Protein AF-A0AAU2E2E6-F1 (afdb_monomer)

Sequence (86 aa):
MPLADRPSATRFSRWPGSGWTNLILGPGHRFKVCDSFLTNFHMPQSSELRLTSAFTGAPELLRVYREEVLPNGYLFNEFGDSMLIV

Solvent-accessible surface area (backbone atoms only — not comparable to full-atom values): 5771 Å² total; per-residue (Å²): 133,85,88,74,89,77,82,95,63,94,73,82,82,84,73,95,81,86,81,87,80,89,83,81,63,39,77,86,54,80,75,88,81,64,82,56,50,79,44,57,40,61,59,90,94,39,71,64,38,40,38,48,24,22,76,66,37,55,71,59,50,53,46,47,42,64,72,48,40,61,76,71,65,62,44,59,41,98,85,34,42,74,46,79,48,118

Nearest PDB structures (foldseek):
  1vky-assembly1_B  TM=9.794E-01  e=4.708E-05  Thermotoga maritima
  1vky-assembly1_A  TM=9.769E-01  e=7.668E-05  Thermotoga maritima
  1wdi-assembly1_A  TM=9.751E-01  e=1.650E-04  Thermus thermophilus
  1yy3-assembly2_B  TM=9.662E-01  e=1.249E-04  Bacillus subtilis

Radius of gyration: 17.69 Å; Cα contacts (8 Å, |Δi|>4): 73; chains: 1; bounding box: 48×34×42 Å

pLDDT: mean 88.65, std 15.92, range [42.75, 98.56]

Structure (mmCIF, N/CA/C/O backbone):
data_AF-A0AAU2E2E6-F1
#
_entry.id   AF-A0AAU2E2E6-F1
#
loop_
_atom_site.group_PDB
_atom_site.id
_atom_site.type_symbol
_atom_site.label_atom_id
_atom_site.label_alt_id
_atom_site.label_comp_id
_atom_site.label_asym_id
_atom_site.label_entity_id
_atom_site.label_seq_id
_atom_site.pdbx_PDB_ins_code
_atom_site.Cartn_x
_atom_site.Cartn_y
_atom_site.Cartn_z
_atom_site.occupancy
_atom_site.B_iso_or_equiv
_atom_site.auth_seq_id
_atom_site.auth_comp_id
_atom_site.auth_asym_id
_atom_site.auth_atom_id
_atom_site.pdbx_PDB_model_num
ATOM 1 N N . MET A 1 1 ? 33.420 -19.445 -26.083 1.00 43.00 1 MET A N 1
ATOM 2 C CA . MET A 1 1 ? 32.692 -20.419 -25.241 1.00 43.00 1 MET A CA 1
ATOM 3 C C . MET A 1 1 ? 31.222 -20.329 -25.630 1.00 43.00 1 MET A C 1
ATOM 5 O O . MET A 1 1 ? 30.685 -19.232 -25.520 1.00 43.00 1 MET A O 1
ATOM 9 N N . PRO A 1 2 ? 30.615 -21.370 -26.222 1.00 42.75 2 PRO A N 1
ATOM 10 C CA . PRO A 1 2 ? 29.314 -21.229 -26.865 1.00 42.75 2 PRO A CA 1
ATOM 11 C C . PRO A 1 2 ? 28.193 -21.191 -25.820 1.00 42.75 2 PRO A C 1
ATOM 13 O O . PRO A 1 2 ? 28.176 -21.996 -24.889 1.00 42.75 2 PRO A O 1
ATOM 16 N N . LEU A 1 3 ? 27.275 -20.232 -25.976 1.00 50.28 3 LEU A N 1
ATOM 17 C CA . LEU A 1 3 ? 25.994 -20.211 -25.276 1.00 50.28 3 LEU A CA 1
ATOM 18 C C . LEU A 1 3 ? 25.146 -21.370 -25.809 1.00 50.28 3 LEU A C 1
ATOM 20 O O . LEU A 1 3 ? 24.728 -21.335 -26.963 1.00 50.28 3 LEU A O 1
ATOM 24 N N . ALA A 1 4 ? 24.896 -22.370 -24.968 1.00 51.69 4 ALA A N 1
ATOM 25 C CA . ALA A 1 4 ? 23.846 -23.349 -25.198 1.00 51.69 4 ALA A CA 1
ATOM 26 C C . ALA A 1 4 ? 22.512 -22.831 -24.633 1.00 51.69 4 ALA A C 1
ATOM 28 O O . ALA A 1 4 ? 22.464 -22.213 -23.564 1.00 51.69 4 ALA A O 1
ATOM 29 N N . ASP A 1 5 ? 21.475 -23.083 -25.423 1.00 56.28 5 ASP A N 1
ATOM 30 C CA . ASP A 1 5 ? 20.043 -22.840 -25.267 1.00 56.28 5 ASP A CA 1
ATOM 31 C C . ASP A 1 5 ? 19.507 -22.642 -23.842 1.00 56.28 5 ASP A C 1
ATOM 33 O O . ASP A 1 5 ? 19.695 -23.462 -22.942 1.00 56.28 5 ASP A O 1
ATOM 37 N N . ARG A 1 6 ? 18.725 -21.567 -23.663 1.00 52.16 6 ARG A N 1
ATOM 38 C CA . ARG A 1 6 ? 17.831 -21.396 -22.509 1.00 52.16 6 ARG A CA 1
ATOM 39 C C . ARG A 1 6 ? 16.377 -21.337 -22.987 1.00 52.16 6 ARG A C 1
ATOM 41 O O . ARG A 1 6 ? 16.098 -20.607 -23.937 1.00 52.16 6 ARG A O 1
ATOM 48 N N . PRO A 1 7 ? 15.452 -22.053 -22.324 1.00 43.03 7 PRO A N 1
ATOM 49 C CA . PRO A 1 7 ? 14.050 -22.098 -22.722 1.00 43.03 7 PRO A CA 1
ATOM 50 C C . PRO A 1 7 ? 13.347 -20.748 -22.525 1.00 43.03 7 PRO A C 1
ATOM 52 O O . PRO A 1 7 ? 13.686 -19.962 -21.635 1.00 43.03 7 PRO A O 1
ATOM 55 N N . SER A 1 8 ? 12.345 -20.498 -23.372 1.00 49.09 8 SER A N 1
ATOM 56 C CA . SER A 1 8 ? 11.530 -19.287 -23.400 1.00 49.09 8 SER A CA 1
ATOM 57 C C . SER A 1 8 ? 10.575 -19.203 -22.204 1.00 49.09 8 SER A C 1
ATOM 59 O O . SER A 1 8 ? 9.506 -19.808 -22.189 1.00 49.09 8 SER A O 1
ATOM 61 N N . ALA A 1 9 ? 10.936 -18.382 -21.230 1.00 48.62 9 ALA A N 1
ATOM 62 C CA . ALA A 1 9 ? 10.011 -17.663 -20.364 1.00 48.62 9 ALA A CA 1
ATOM 63 C C . ALA A 1 9 ? 10.683 -16.321 -20.070 1.00 48.62 9 ALA A C 1
ATOM 65 O O . ALA A 1 9 ? 11.869 -16.298 -19.745 1.00 48.62 9 ALA A O 1
ATOM 66 N N . THR A 1 10 ? 9.978 -15.210 -20.275 1.00 50.31 10 THR A N 1
ATOM 67 C CA . THR A 1 10 ? 10.489 -13.831 -20.227 1.00 50.31 10 THR A CA 1
ATOM 68 C C . THR A 1 10 ? 11.231 -13.548 -18.918 1.00 50.31 10 THR A C 1
ATOM 70 O O . THR A 1 10 ? 10.647 -13.142 -17.916 1.00 50.31 10 THR A O 1
ATOM 73 N N . ARG A 1 11 ? 12.539 -13.813 -18.896 1.00 54.12 11 ARG A N 1
ATOM 74 C CA . ARG A 1 11 ? 13.345 -13.777 -17.678 1.00 54.12 11 ARG A CA 1
ATOM 75 C C . ARG A 1 11 ? 13.764 -12.335 -17.437 1.00 54.12 11 ARG A C 1
ATOM 77 O O . ARG A 1 11 ? 14.700 -11.850 -18.066 1.00 54.12 11 ARG A O 1
ATOM 84 N N . PHE A 1 12 ? 13.071 -11.643 -16.536 1.00 64.75 12 PHE A N 1
ATOM 85 C CA . PHE A 1 12 ? 13.561 -10.376 -15.996 1.00 64.75 12 PHE A CA 1
ATOM 86 C C . PHE A 1 12 ? 14.965 -10.599 -15.416 1.00 64.75 12 PHE A C 1
ATOM 88 O O . PHE A 1 12 ? 15.127 -11.293 -14.412 1.00 64.75 12 PHE A O 1
ATOM 95 N N . SER A 1 13 ? 15.997 -10.048 -16.060 1.00 77.38 13 SER A N 1
ATOM 96 C CA . SER A 1 13 ? 17.362 -10.076 -15.533 1.00 77.38 13 SER A CA 1
ATOM 97 C C . SER A 1 13 ? 17.509 -8.981 -14.478 1.00 77.38 13 SER A C 1
ATOM 99 O O . SER A 1 13 ? 17.398 -7.799 -14.807 1.00 77.38 13 SER A O 1
ATOM 101 N N . ARG A 1 14 ? 17.749 -9.359 -13.220 1.00 79.19 14 ARG A N 1
ATOM 102 C CA . ARG A 1 14 ? 18.117 -8.426 -12.147 1.00 79.19 14 ARG A CA 1
ATOM 103 C C . ARG A 1 14 ? 19.635 -8.428 -12.013 1.00 79.19 14 ARG A C 1
ATOM 105 O O . ARG A 1 14 ? 20.235 -9.497 -11.935 1.00 79.19 14 ARG A O 1
ATOM 112 N N . TRP A 1 15 ? 20.229 -7.244 -11.983 1.00 90.25 15 TRP A N 1
ATOM 113 C CA . TRP A 1 15 ? 21.666 -7.052 -11.819 1.00 90.25 15 TRP A CA 1
ATOM 114 C C . TRP A 1 15 ? 21.908 -6.197 -10.575 1.00 90.25 15 TRP A C 1
ATOM 116 O O . TRP A 1 15 ? 21.110 -5.291 -10.319 1.00 90.25 15 TRP A O 1
ATOM 126 N N . PRO A 1 16 ? 22.965 -6.467 -9.791 1.00 93.88 16 PRO A N 1
ATOM 127 C CA . PRO A 1 16 ? 23.342 -5.582 -8.699 1.00 93.88 16 PRO A CA 1
ATOM 128 C C . PRO A 1 16 ? 23.727 -4.205 -9.257 1.00 93.88 16 PRO A C 1
ATOM 130 O O . PRO A 1 16 ? 24.398 -4.106 -10.283 1.00 93.88 16 PRO A O 1
ATOM 133 N N . GLY A 1 17 ? 23.300 -3.143 -8.580 1.00 93.19 17 GLY A N 1
ATOM 134 C CA . GLY A 1 17 ? 23.566 -1.763 -8.972 1.00 93.19 17 GLY A CA 1
ATOM 135 C C . GLY A 1 17 ? 22.951 -0.775 -7.985 1.00 93.19 17 GLY A C 1
ATOM 136 O O . GLY A 1 17 ? 22.209 -1.168 -7.085 1.00 93.19 17 GLY A O 1
ATOM 137 N N . SER A 1 18 ? 23.262 0.506 -8.154 1.00 95.56 18 SER A N 1
ATOM 138 C CA . SER A 1 18 ? 22.707 1.607 -7.365 1.00 95.56 18 SER A CA 1
ATOM 139 C C . SER A 1 18 ? 22.189 2.716 -8.282 1.00 95.56 18 SER A C 1
ATOM 141 O O . SER A 1 18 ? 22.621 2.853 -9.426 1.00 95.56 18 SER A O 1
ATOM 143 N N . GLY A 1 19 ? 21.228 3.494 -7.789 1.00 95.12 19 GLY A N 1
ATOM 144 C CA . GLY A 1 19 ? 20.612 4.590 -8.528 1.00 95.12 19 GLY A CA 1
ATOM 145 C C . GLY A 1 19 ? 19.455 5.209 -7.752 1.00 95.12 19 GLY A C 1
ATOM 146 O O . GLY A 1 19 ? 19.045 4.695 -6.712 1.00 95.12 19 GLY A O 1
ATOM 147 N N . TRP A 1 20 ? 18.929 6.312 -8.272 1.00 97.50 20 TRP A N 1
ATOM 148 C CA . TRP A 1 20 ? 17.748 6.978 -7.729 1.00 97.50 20 TRP A CA 1
ATOM 149 C C . TRP A 1 20 ? 16.488 6.495 -8.439 1.00 97.50 20 TRP A C 1
ATOM 151 O O . TRP A 1 20 ? 16.522 6.158 -9.624 1.00 97.50 20 TRP A O 1
ATOM 161 N N . THR A 1 21 ? 15.361 6.507 -7.733 1.00 94.94 21 THR A N 1
ATOM 162 C CA . THR A 1 21 ? 14.048 6.270 -8.330 1.00 94.94 21 THR A CA 1
ATOM 163 C C . THR A 1 21 ? 13.141 7.463 -8.080 1.00 94.94 21 THR A C 1
ATOM 165 O O . THR A 1 21 ? 13.008 7.922 -6.953 1.00 94.94 21 THR A O 1
ATOM 168 N N . ASN A 1 22 ? 12.498 7.931 -9.146 1.00 95.69 22 ASN A N 1
ATOM 169 C CA . ASN A 1 22 ? 11.362 8.854 -9.095 1.00 95.69 22 ASN A CA 1
ATOM 170 C C . ASN A 1 22 ? 10.091 8.143 -9.599 1.00 95.69 22 ASN A C 1
ATOM 172 O O . ASN A 1 22 ? 9.182 8.770 -10.139 1.00 95.69 22 ASN A O 1
ATOM 176 N N . LEU A 1 23 ? 10.073 6.806 -9.525 1.00 94.69 23 LEU A N 1
ATOM 177 C CA . LEU A 1 23 ? 8.988 5.981 -10.039 1.00 94.69 23 LEU A CA 1
ATOM 178 C C . LEU A 1 23 ? 7.730 6.179 -9.196 1.00 94.69 23 LEU A C 1
ATOM 180 O O . LEU A 1 23 ? 7.718 5.878 -8.006 1.00 94.69 23 LEU A O 1
ATOM 184 N N . ILE A 1 24 ? 6.655 6.608 -9.848 1.00 94.50 24 ILE A N 1
ATOM 185 C CA . ILE A 1 24 ? 5.322 6.672 -9.258 1.00 94.50 24 ILE A CA 1
ATOM 186 C C . ILE A 1 24 ? 4.492 5.548 -9.866 1.00 94.50 24 ILE A C 1
ATOM 188 O O . ILE A 1 24 ? 4.326 5.473 -11.085 1.00 94.50 24 ILE A O 1
ATOM 192 N N . LEU A 1 25 ? 3.976 4.669 -9.012 1.00 93.75 25 LEU A N 1
ATOM 193 C CA . LEU A 1 25 ? 3.094 3.581 -9.413 1.00 93.75 25 LEU A CA 1
ATOM 194 C C . LEU A 1 25 ? 1.635 3.999 -9.228 1.00 93.75 25 LEU A C 1
ATOM 196 O O . LEU A 1 25 ? 1.279 4.676 -8.264 1.00 93.75 25 LEU A O 1
ATOM 200 N N . GLY A 1 26 ? 0.792 3.618 -10.182 1.00 89.75 26 GLY A N 1
ATOM 201 C CA . GLY A 1 26 ? -0.622 3.972 -10.204 1.00 89.75 26 GLY A CA 1
ATOM 202 C C . GLY A 1 26 ? -1.484 2.858 -10.796 1.00 89.75 26 GLY A C 1
ATOM 203 O O . GLY A 1 26 ? -0.948 1.842 -11.251 1.00 89.75 26 GLY A O 1
ATOM 204 N N . PRO A 1 27 ? -2.816 3.035 -10.788 1.00 86.50 27 PRO A N 1
ATOM 205 C CA . PRO A 1 27 ? -3.756 2.034 -11.281 1.00 86.50 27 PRO A CA 1
ATOM 206 C C . PRO A 1 27 ? -3.406 1.540 -12.691 1.00 86.50 27 PRO A C 1
ATOM 208 O O . PRO A 1 27 ? -3.059 2.331 -13.566 1.00 86.50 27 PRO A O 1
ATOM 211 N N . GLY A 1 28 ? -3.491 0.225 -12.905 1.00 85.81 28 GLY A N 1
ATOM 212 C CA . GLY A 1 28 ? -3.153 -0.413 -14.183 1.00 85.81 28 GLY A CA 1
ATOM 213 C C . GLY A 1 28 ? -1.662 -0.707 -14.386 1.00 85.81 28 GLY A C 1
ATOM 214 O O . GLY A 1 28 ? -1.289 -1.262 -15.421 1.00 85.81 28 GLY A O 1
ATOM 215 N N . HIS A 1 29 ? -0.796 -0.381 -13.419 1.00 92.94 29 HIS A N 1
ATOM 216 C CA . HIS A 1 29 ? 0.604 -0.790 -13.474 1.00 92.94 29 HIS A CA 1
ATOM 217 C C . HIS A 1 29 ? 0.743 -2.317 -13.409 1.00 92.94 29 HIS A C 1
ATOM 219 O O . HIS A 1 29 ? 0.197 -2.973 -12.526 1.00 92.94 29 HIS A O 1
ATOM 225 N N . ARG A 1 30 ? 1.536 -2.888 -14.321 1.00 91.88 30 ARG A N 1
ATOM 226 C CA . ARG A 1 30 ? 1.890 -4.310 -14.297 1.00 91.88 30 ARG A CA 1
ATOM 227 C C . ARG A 1 30 ? 3.181 -4.506 -13.511 1.00 91.88 30 ARG A C 1
ATOM 229 O O . ARG A 1 30 ? 4.258 -4.174 -14.011 1.00 91.88 30 ARG A O 1
ATOM 236 N N . PHE A 1 31 ? 3.070 -5.082 -12.318 1.00 92.62 31 PHE A N 1
ATOM 237 C CA . PHE A 1 31 ? 4.223 -5.433 -11.495 1.00 92.62 31 PHE A CA 1
ATOM 238 C C . PHE A 1 31 ? 5.070 -6.505 -12.187 1.00 92.62 31 PHE A C 1
ATOM 240 O O . PHE A 1 31 ? 4.561 -7.445 -12.792 1.00 92.62 31 PHE A O 1
ATOM 247 N N . LYS A 1 32 ? 6.390 -6.305 -12.154 1.00 91.06 32 LYS A N 1
ATOM 248 C CA . LYS A 1 32 ? 7.378 -7.128 -12.878 1.00 91.06 32 LYS A CA 1
ATOM 249 C C . LYS A 1 32 ? 8.169 -8.067 -11.965 1.00 91.06 32 LYS A C 1
ATOM 251 O O . LYS A 1 32 ? 8.907 -8.918 -12.451 1.00 91.06 32 LYS A O 1
ATOM 256 N N . VAL A 1 33 ? 8.125 -7.808 -10.660 1.00 91.25 33 VAL A N 1
ATOM 257 C CA . VAL A 1 33 ? 9.093 -8.318 -9.678 1.00 91.25 33 VAL A CA 1
ATOM 258 C C . VAL A 1 33 ? 8.426 -8.800 -8.400 1.00 91.25 33 VAL A C 1
ATOM 260 O O . VAL A 1 33 ? 8.865 -9.818 -7.873 1.00 91.25 33 VAL A O 1
ATOM 263 N N . CYS A 1 34 ? 7.442 -8.055 -7.898 1.00 91.88 34 CYS A N 1
ATOM 264 C CA . CYS A 1 34 ? 6.734 -8.376 -6.668 1.00 91.88 34 CYS A CA 1
ATOM 265 C C . CYS A 1 34 ? 5.448 -9.130 -7.004 1.00 91.88 34 CYS A C 1
ATOM 267 O O . CYS A 1 34 ? 4.610 -8.582 -7.718 1.00 91.88 34 CYS A O 1
ATOM 269 N N . ASP A 1 35 ? 5.309 -10.335 -6.458 1.00 94.62 35 ASP A N 1
ATOM 270 C CA . ASP A 1 35 ? 4.084 -11.141 -6.522 1.00 94.62 35 ASP A CA 1
ATOM 271 C C . ASP A 1 35 ? 3.205 -10.946 -5.273 1.00 94.62 35 ASP A C 1
ATOM 273 O O . ASP A 1 35 ? 2.008 -11.189 -5.308 1.00 94.62 35 ASP A O 1
ATOM 277 N N . SER A 1 36 ? 3.786 -10.444 -4.178 1.00 96.94 36 SER A N 1
ATOM 278 C CA . SER A 1 36 ? 3.098 -10.145 -2.916 1.00 96.94 36 SER A CA 1
ATOM 279 C C . SER A 1 36 ? 3.616 -8.832 -2.324 1.00 96.94 36 SER A C 1
ATOM 281 O O . SER A 1 36 ? 4.729 -8.397 -2.649 1.00 96.94 36 SER A O 1
ATOM 283 N N . PHE A 1 37 ? 2.831 -8.198 -1.450 1.00 96.19 37 PHE A N 1
ATOM 284 C CA . PHE A 1 37 ? 3.171 -6.902 -0.860 1.00 96.19 37 PHE A CA 1
ATOM 285 C C . PHE A 1 37 ? 2.776 -6.832 0.621 1.00 96.19 37 PHE A C 1
ATOM 287 O O . PHE A 1 37 ? 1.601 -6.930 0.963 1.00 96.19 37 PHE A O 1
ATOM 294 N N . LEU A 1 38 ? 3.773 -6.665 1.495 1.00 97.56 38 LEU A N 1
ATOM 295 C CA . LEU A 1 38 ? 3.593 -6.398 2.924 1.00 97.56 38 LEU A CA 1
ATOM 296 C C . LEU A 1 38 ? 3.752 -4.894 3.165 1.00 97.56 38 LEU A C 1
ATOM 298 O O . LEU A 1 38 ? 4.795 -4.325 2.838 1.00 97.56 38 LEU A O 1
ATOM 302 N N . THR A 1 39 ? 2.723 -4.252 3.709 1.00 97.00 39 THR A N 1
ATOM 303 C CA . THR A 1 39 ? 2.707 -2.802 3.953 1.00 97.00 39 THR A CA 1
ATOM 304 C C . THR A 1 39 ? 1.733 -2.444 5.079 1.00 97.00 39 THR A C 1
ATOM 306 O O . THR A 1 39 ? 0.948 -3.287 5.499 1.00 97.00 39 THR A O 1
ATOM 309 N N . ASN A 1 40 ? 1.772 -1.214 5.587 1.00 97.75 40 ASN A N 1
ATOM 310 C CA . ASN A 1 40 ? 0.834 -0.728 6.604 1.00 97.75 40 ASN A CA 1
ATOM 311 C C . ASN A 1 40 ? -0.537 -0.348 6.014 1.00 97.75 40 ASN A C 1
ATOM 313 O O . ASN A 1 40 ? -0.732 -0.341 4.795 1.00 97.75 40 ASN A O 1
ATOM 317 N N . PHE A 1 41 ? -1.487 0.004 6.884 1.00 97.94 41 PHE A N 1
ATOM 318 C CA . PHE A 1 41 ? -2.697 0.718 6.475 1.00 97.94 41 PHE A CA 1
ATOM 319 C C . PHE A 1 41 ? -2.412 2.212 6.315 1.00 97.94 41 PHE A C 1
ATOM 321 O O . PHE A 1 41 ? -1.823 2.831 7.197 1.00 97.94 41 PHE A O 1
ATOM 328 N N . HIS A 1 42 ? -2.847 2.799 5.202 1.00 96.94 42 HIS A N 1
ATOM 329 C CA . HIS A 1 42 ? -2.455 4.147 4.788 1.00 96.94 42 HIS A CA 1
ATOM 330 C C . HIS A 1 42 ? -3.635 5.111 4.797 1.00 96.94 42 HIS A C 1
ATOM 332 O O . HIS A 1 42 ? -4.761 4.750 4.451 1.00 96.94 42 HIS A O 1
ATOM 338 N N . MET A 1 43 ? -3.375 6.367 5.150 1.00 95.56 43 MET A N 1
ATOM 339 C CA . MET A 1 43 ? -4.405 7.405 5.168 1.00 95.56 43 MET A CA 1
ATOM 340 C C . MET A 1 43 ? -4.980 7.706 3.771 1.00 95.56 43 MET A C 1
ATOM 342 O O . MET A 1 43 ? -4.291 7.564 2.753 1.00 95.56 43 MET A O 1
ATOM 346 N N . PRO A 1 44 ? -6.234 8.196 3.694 1.00 94.38 44 PRO A N 1
ATOM 347 C CA . PRO A 1 44 ? -6.805 8.690 2.449 1.00 94.38 44 PRO A CA 1
ATOM 348 C C . PRO A 1 44 ? -5.897 9.721 1.773 1.00 94.38 44 PRO A C 1
ATOM 350 O O . PRO A 1 44 ? -5.338 10.597 2.426 1.00 94.38 44 PRO A O 1
ATOM 353 N N . GLN A 1 45 ? -5.812 9.646 0.443 1.00 92.12 45 GLN A N 1
ATOM 354 C CA . GLN A 1 45 ? -5.047 10.577 -0.401 1.00 92.12 45 GLN A CA 1
ATOM 355 C C . GLN A 1 45 ? 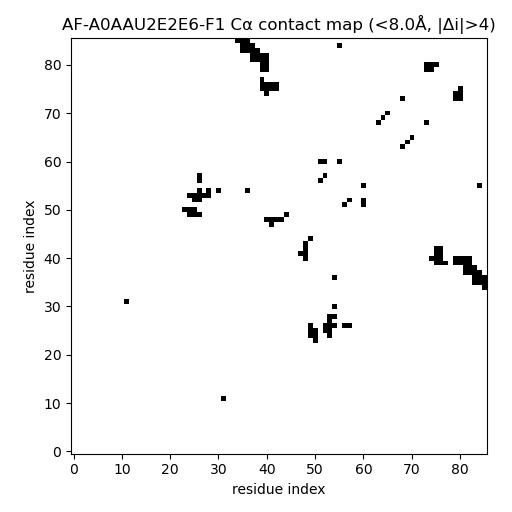-3.515 10.529 -0.217 1.00 92.12 45 GLN A C 1
ATOM 357 O O . GLN A 1 45 ? -2.819 11.385 -0.761 1.00 92.12 45 GLN A O 1
ATOM 362 N N . SER A 1 46 ? -2.974 9.514 0.465 1.00 95.00 46 SER A N 1
ATOM 363 C CA . SER A 1 46 ? -1.525 9.320 0.578 1.00 95.00 46 SER A CA 1
ATOM 364 C C . SER A 1 46 ? -0.909 8.688 -0.684 1.00 95.00 46 SER A C 1
ATOM 366 O O . SER A 1 46 ? -1.596 8.083 -1.522 1.00 95.00 46 SER A O 1
ATOM 368 N N . SER A 1 47 ? 0.410 8.827 -0.846 1.00 94.75 47 SER A N 1
ATOM 369 C CA . SER A 1 47 ? 1.134 8.248 -1.988 1.00 94.75 47 SER A CA 1
ATOM 370 C C . SER A 1 47 ? 1.274 6.724 -1.874 1.00 94.75 47 SER A C 1
ATOM 372 O O . SER A 1 47 ? 1.202 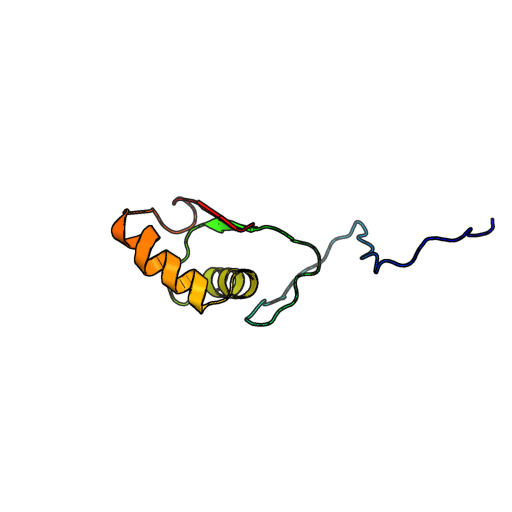5.999 -2.868 1.00 94.75 47 SER A O 1
ATOM 374 N N . GLU A 1 48 ? 1.364 6.232 -0.646 1.00 95.06 48 GLU A N 1
ATOM 375 C CA . GLU A 1 48 ? 1.426 4.832 -0.251 1.00 95.06 48 GLU A CA 1
ATOM 376 C C . GLU A 1 48 ? 0.084 4.140 -0.496 1.00 95.06 48 GLU A C 1
ATOM 378 O O . GLU A 1 48 ? 0.051 3.025 -1.021 1.00 95.06 48 GLU A O 1
ATOM 383 N N . LEU A 1 49 ? -1.039 4.820 -0.229 1.00 95.19 49 LEU A N 1
ATOM 384 C CA . LEU A 1 49 ? -2.364 4.308 -0.572 1.00 95.19 49 LEU A CA 1
ATOM 385 C C . LEU A 1 49 ? -2.530 4.186 -2.092 1.00 95.19 49 LEU A C 1
ATOM 387 O O . LEU A 1 49 ? -3.107 3.209 -2.576 1.00 95.19 49 LEU A O 1
ATOM 391 N N . ARG A 1 50 ? -1.985 5.136 -2.867 1.00 94.94 50 ARG A N 1
ATOM 392 C CA . ARG A 1 50 ? -1.969 5.063 -4.339 1.00 94.94 50 ARG A CA 1
ATOM 393 C C . ARG A 1 50 ? -1.136 3.878 -4.836 1.00 94.94 50 ARG A C 1
ATOM 395 O O . ARG A 1 50 ? -1.607 3.148 -5.707 1.00 94.94 50 ARG A O 1
ATOM 402 N N . LEU A 1 51 ? 0.055 3.666 -4.274 1.00 96.19 51 LEU A N 1
ATOM 403 C CA . LEU A 1 51 ? 0.900 2.504 -4.569 1.00 96.19 51 LEU A CA 1
ATOM 404 C C . LEU A 1 51 ? 0.182 1.190 -4.229 1.00 96.19 51 LEU A C 1
ATOM 406 O O . LEU A 1 51 ? 0.122 0.279 -5.051 1.00 96.19 51 LEU A O 1
ATOM 410 N N . THR A 1 52 ? -0.415 1.111 -3.044 1.00 95.94 52 THR A N 1
ATOM 411 C CA . THR A 1 52 ? -1.148 -0.0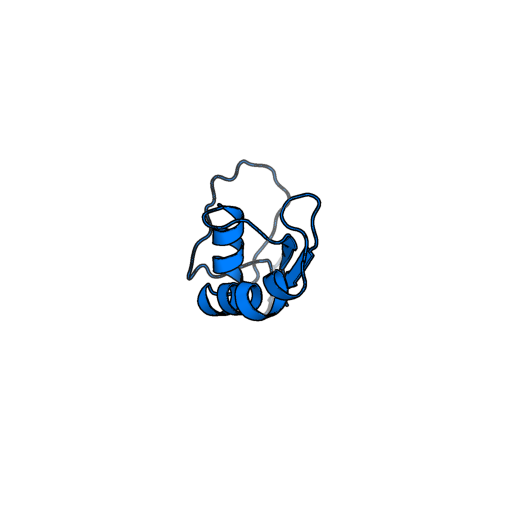74 -2.581 1.00 95.94 52 THR A CA 1
ATOM 412 C C . THR A 1 52 ? -2.356 -0.354 -3.477 1.00 95.94 52 THR A C 1
ATOM 414 O O . THR A 1 52 ? -2.583 -1.498 -3.868 1.00 95.94 52 THR A O 1
ATOM 417 N N . SER A 1 53 ? -3.078 0.691 -3.900 1.00 95.44 53 SER A N 1
ATOM 418 C CA . SER A 1 53 ? -4.186 0.594 -4.864 1.00 95.44 53 SER A CA 1
ATOM 419 C C . SER A 1 53 ? -3.727 0.138 -6.248 1.00 95.44 53 SER A C 1
ATOM 421 O O . SER A 1 53 ? -4.478 -0.535 -6.948 1.00 95.44 53 SER A O 1
ATOM 423 N N . ALA A 1 54 ? -2.510 0.503 -6.665 1.00 96.12 54 ALA A N 1
ATOM 424 C CA . ALA A 1 54 ? -1.933 0.022 -7.917 1.00 96.12 54 ALA A CA 1
ATOM 425 C C . ALA A 1 54 ? -1.695 -1.493 -7.882 1.00 96.12 54 ALA A C 1
ATOM 427 O O . ALA A 1 54 ? -1.869 -2.146 -8.907 1.00 96.12 54 ALA A O 1
ATOM 428 N N . PHE A 1 55 ? -1.320 -2.033 -6.717 1.00 96.25 55 PHE A N 1
ATOM 429 C CA . PHE A 1 55 ? -1.058 -3.459 -6.513 1.00 96.25 55 PHE A CA 1
ATOM 430 C C . PHE A 1 55 ? -2.344 -4.288 -6.360 1.00 96.25 55 PHE A C 1
ATOM 432 O O . PHE A 1 55 ? -2.468 -5.347 -6.962 1.00 96.25 55 PHE A O 1
ATOM 439 N N . THR A 1 56 ? -3.312 -3.794 -5.585 1.00 94.50 56 THR A N 1
ATOM 440 C CA . THR A 1 56 ? -4.537 -4.529 -5.194 1.00 94.50 56 THR A CA 1
ATOM 441 C C . THR A 1 56 ? -5.750 -4.265 -6.083 1.00 94.50 56 THR A C 1
ATOM 443 O O . THR A 1 56 ? -6.652 -5.092 -6.172 1.00 94.50 56 THR A O 1
ATOM 446 N N . GLY A 1 57 ? -5.799 -3.101 -6.733 1.00 94.19 57 GLY A N 1
ATOM 447 C CA . GLY A 1 57 ? -7.025 -2.541 -7.290 1.00 94.19 57 GLY A CA 1
ATOM 448 C C . GLY A 1 57 ? -7.792 -1.709 -6.254 1.00 94.19 57 GLY A C 1
ATOM 449 O O . GLY A 1 57 ? -8.140 -2.173 -5.171 1.00 94.19 57 GLY A O 1
ATOM 450 N N . ALA A 1 58 ? -8.102 -0.459 -6.611 1.00 93.69 58 ALA A N 1
ATOM 451 C CA . ALA A 1 58 ? -8.752 0.488 -5.702 1.00 93.69 58 ALA A CA 1
ATOM 452 C C . ALA A 1 58 ? -10.124 0.031 -5.154 1.00 93.69 58 ALA A C 1
ATOM 454 O O . ALA A 1 58 ? -10.357 0.242 -3.965 1.00 93.69 58 ALA A O 1
ATOM 455 N N . PRO A 1 59 ? -11.033 -0.587 -5.944 1.00 95.94 59 PRO A N 1
ATOM 456 C CA . PRO A 1 59 ? -12.335 -1.005 -5.420 1.00 95.94 59 PRO A CA 1
ATOM 457 C C . PRO A 1 59 ? -12.221 -2.016 -4.278 1.00 95.94 59 PRO A C 1
ATOM 459 O O . PRO A 1 59 ? -12.892 -1.861 -3.261 1.00 95.94 59 PRO A O 1
ATOM 462 N N . GLU A 1 60 ? -11.339 -3.005 -4.427 1.00 95.69 60 GLU A N 1
ATOM 463 C CA . GLU A 1 60 ? -11.157 -4.058 -3.429 1.00 95.69 60 GLU A CA 1
ATOM 464 C C . GLU A 1 60 ? -10.453 -3.527 -2.180 1.00 95.69 60 GLU A C 1
ATOM 466 O O . GLU A 1 60 ? -10.915 -3.763 -1.065 1.00 95.69 60 GLU A O 1
ATOM 471 N N . LEU A 1 61 ? -9.407 -2.711 -2.353 1.00 96.38 61 LEU A N 1
ATOM 472 C CA . LEU A 1 61 ? -8.724 -2.074 -1.227 1.00 96.38 61 LEU A CA 1
ATOM 473 C C . LEU A 1 61 ? -9.685 -1.230 -0.381 1.00 96.38 61 LEU A C 1
ATOM 475 O O . LEU A 1 61 ? -9.707 -1.341 0.842 1.00 96.38 61 LEU A O 1
ATOM 479 N N . LEU A 1 62 ? -10.509 -0.399 -1.027 1.00 96.31 62 LEU A N 1
ATOM 480 C CA . LEU A 1 62 ? -11.466 0.458 -0.326 1.00 96.31 62 LEU A CA 1
ATOM 481 C C . LEU A 1 62 ? -12.592 -0.340 0.340 1.00 96.31 62 LEU A C 1
ATOM 483 O O . LEU A 1 62 ? -13.084 0.079 1.390 1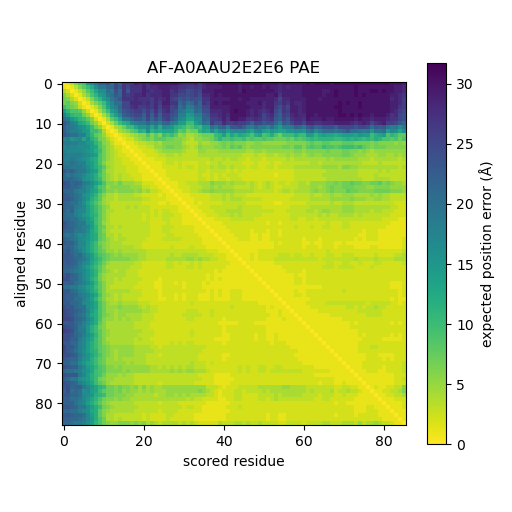.00 96.31 62 LEU A O 1
ATOM 487 N N . ARG A 1 63 ? -12.992 -1.478 -0.243 1.00 98.06 63 ARG A N 1
ATOM 488 C CA . ARG A 1 63 ? -13.949 -2.403 0.370 1.00 98.06 63 ARG A CA 1
ATOM 489 C C . ARG A 1 63 ? -13.386 -2.973 1.670 1.00 98.06 63 ARG A C 1
ATOM 491 O O . ARG A 1 63 ? -14.023 -2.818 2.705 1.00 98.06 63 ARG A O 1
ATOM 498 N N . VAL A 1 64 ? -12.167 -3.518 1.641 1.00 97.69 64 VAL A N 1
ATOM 499 C CA . VAL A 1 64 ? -11.484 -4.062 2.830 1.00 97.69 64 V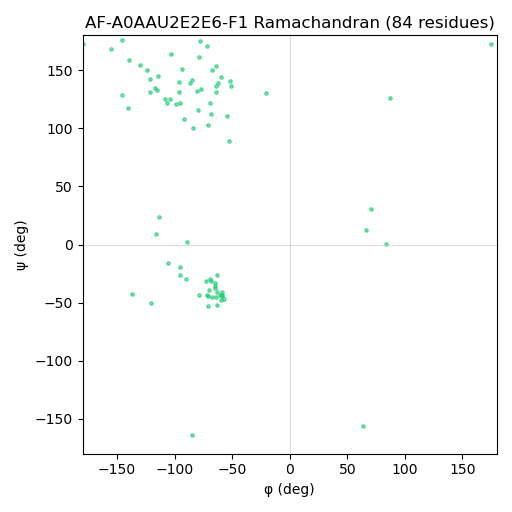AL A CA 1
ATOM 500 C C . VAL A 1 64 ? -11.308 -2.993 3.908 1.00 97.69 64 VAL A C 1
ATOM 502 O O . VAL A 1 64 ? -11.594 -3.242 5.077 1.00 97.69 64 VAL A O 1
ATOM 505 N N . TYR A 1 65 ? -10.913 -1.772 3.532 1.00 97.62 65 TYR A N 1
ATOM 506 C CA . TYR A 1 65 ? -10.788 -0.677 4.498 1.00 97.62 65 TYR A CA 1
ATOM 507 C C . TYR A 1 65 ? -12.117 -0.383 5.202 1.00 97.62 65 TYR A C 1
ATOM 509 O O . TYR A 1 65 ? -12.150 -0.213 6.420 1.00 97.62 65 TYR A O 1
ATOM 517 N N . ARG A 1 66 ? -13.215 -0.333 4.441 1.00 98.06 66 ARG A N 1
ATOM 518 C CA . ARG A 1 66 ? -14.548 -0.023 4.969 1.00 98.06 66 ARG A CA 1
ATOM 519 C C . ARG A 1 66 ? -15.128 -1.150 5.817 1.00 98.06 66 ARG A C 1
ATOM 521 O O . ARG A 1 66 ? -15.744 -0.861 6.836 1.00 98.06 66 ARG A O 1
ATOM 528 N N . GLU A 1 67 ? -15.004 -2.387 5.355 1.00 98.25 67 GLU A N 1
ATOM 529 C CA . GLU A 1 67 ? -15.712 -3.536 5.926 1.00 98.25 67 GLU A CA 1
ATOM 530 C C . GLU A 1 67 ? -14.916 -4.212 7.045 1.00 98.25 67 GLU A C 1
ATOM 532 O O . GLU A 1 67 ? -15.522 -4.711 7.986 1.00 98.25 67 GLU A O 1
ATOM 537 N N . GLU A 1 68 ? -13.581 -4.156 7.001 1.00 97.81 68 GLU A N 1
ATOM 538 C CA . GLU A 1 68 ? -12.722 -4.903 7.926 1.00 97.81 68 GLU A CA 1
ATOM 539 C C . GLU A 1 68 ? -11.805 -3.991 8.748 1.00 97.81 68 GLU A C 1
ATOM 541 O O . GLU A 1 68 ? -11.763 -4.090 9.970 1.00 97.81 68 GLU A O 1
ATOM 546 N N . VAL A 1 69 ? -11.081 -3.066 8.114 1.00 97.88 69 VAL A N 1
ATOM 547 C CA . VAL A 1 69 ? -10.031 -2.296 8.811 1.00 97.88 69 VAL A CA 1
ATOM 548 C C . VAL A 1 69 ? -10.634 -1.302 9.806 1.00 97.88 69 VAL A C 1
ATOM 550 O O . VAL A 1 69 ? -10.277 -1.296 10.984 1.00 97.88 69 VAL A O 1
ATOM 553 N N . LEU A 1 70 ? -11.570 -0.465 9.344 1.00 97.44 70 LEU A N 1
ATOM 554 C CA . LEU A 1 70 ? -12.177 0.579 10.173 1.00 97.44 70 LEU A CA 1
ATOM 555 C C . LEU A 1 70 ? -13.055 0.017 11.307 1.00 97.4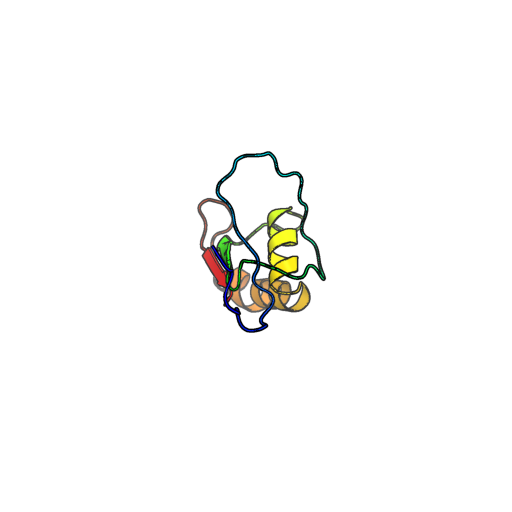4 70 LEU A C 1
ATOM 557 O O . LEU A 1 70 ? -12.903 0.491 12.434 1.00 97.44 70 LEU A O 1
ATOM 561 N N . PRO A 1 71 ? -13.939 -0.979 11.083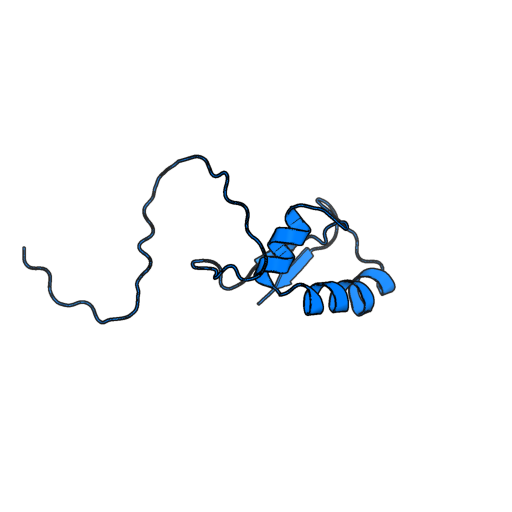 1.00 98.56 71 PRO A N 1
ATOM 562 C CA . PRO A 1 71 ? -14.812 -1.482 12.146 1.00 98.56 71 PRO A CA 1
ATOM 563 C C . PRO A 1 71 ? -14.066 -2.249 13.241 1.00 98.56 71 PRO A C 1
ATOM 565 O O . PRO A 1 71 ? -14.490 -2.220 14.394 1.00 98.56 71 PRO A O 1
ATOM 568 N N . ASN A 1 72 ? -12.953 -2.906 12.898 1.00 98.38 72 ASN A N 1
ATOM 569 C CA . ASN A 1 72 ? -12.162 -3.687 13.852 1.00 98.38 72 ASN A CA 1
ATOM 570 C C . ASN A 1 72 ? -11.072 -2.867 14.565 1.00 98.38 72 ASN A C 1
ATOM 572 O O . ASN A 1 72 ? -10.342 -3.413 15.388 1.00 98.38 72 ASN A O 1
ATOM 576 N N . GLY A 1 73 ? -10.968 -1.561 14.293 1.00 97.31 73 GLY A N 1
ATOM 577 C CA . GLY A 1 73 ? -10.080 -0.667 15.040 1.00 97.31 73 GLY A CA 1
ATOM 578 C C . GLY A 1 73 ? -8.588 -0.894 14.785 1.00 97.31 73 GLY A C 1
ATOM 579 O O . GLY A 1 73 ? -7.783 -0.658 15.684 1.00 97.31 73 GLY A O 1
ATOM 580 N N . TYR A 1 74 ? -8.223 -1.335 13.579 1.00 98.19 74 TYR A N 1
ATOM 581 C CA . TYR A 1 74 ? -6.821 -1.454 13.176 1.00 98.19 74 TYR A CA 1
ATOM 582 C C . TYR A 1 74 ? -6.101 -0.101 13.244 1.00 98.19 74 TYR A C 1
ATOM 584 O O . TYR A 1 74 ? -6.668 0.953 12.936 1.00 98.19 74 TYR A O 1
ATOM 592 N N . LEU A 1 75 ? -4.827 -0.138 13.625 1.00 97.75 75 LEU A N 1
ATOM 593 C CA . LEU A 1 75 ? -3.960 1.030 13.723 1.00 97.75 75 LEU A CA 1
ATOM 594 C C . LEU A 1 75 ? -3.326 1.349 12.362 1.00 97.75 75 LEU A C 1
ATOM 596 O O . LEU A 1 75 ? -2.927 0.456 11.617 1.00 97.75 75 LEU A O 1
ATOM 600 N N . PHE A 1 76 ? -3.204 2.636 12.043 1.00 97.38 76 PHE A N 1
ATOM 601 C CA . PHE A 1 76 ? -2.738 3.123 10.740 1.00 97.38 76 PHE A CA 1
ATOM 602 C C . PHE A 1 76 ? -1.285 3.621 10.783 1.00 97.38 76 PHE A C 1
ATOM 604 O O . PHE 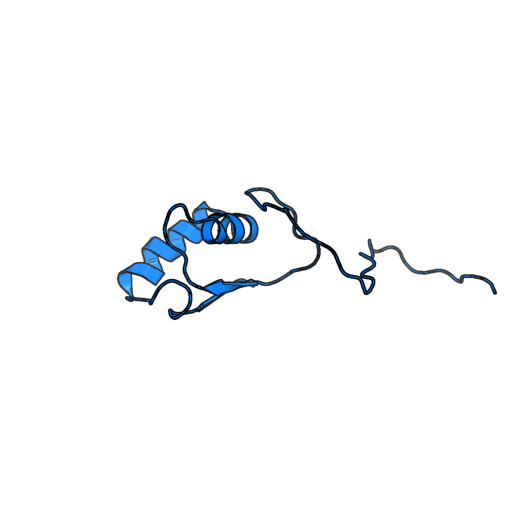A 1 76 ? -0.752 3.949 11.844 1.00 97.38 76 PHE A O 1
ATOM 611 N N . ASN A 1 77 ? -0.700 3.763 9.593 1.00 92.50 77 ASN A N 1
ATOM 612 C CA . ASN A 1 77 ? 0.606 4.347 9.290 1.00 92.50 77 ASN A CA 1
ATOM 613 C C . ASN A 1 77 ? 1.803 3.582 9.889 1.00 92.50 77 ASN A C 1
ATOM 615 O O . ASN A 1 77 ? 1.734 2.374 10.103 1.00 92.50 77 ASN A O 1
ATOM 619 N N . GLU A 1 78 ? 2.933 4.265 10.086 1.00 92.38 78 GLU A N 1
ATOM 620 C CA . GLU A 1 78 ? 4.273 3.673 10.216 1.00 92.38 78 GLU A CA 1
ATOM 621 C C . GLU A 1 78 ? 4.434 2.762 11.439 1.00 92.38 78 GLU A C 1
ATOM 623 O O . GLU A 1 78 ? 5.257 1.849 11.432 1.00 92.38 78 GLU A O 1
ATOM 628 N N . PHE A 1 79 ? 3.644 3.011 12.483 1.00 95.88 79 PHE A N 1
ATOM 629 C CA . PHE A 1 79 ? 3.657 2.252 13.736 1.00 95.88 79 PHE A CA 1
ATOM 630 C C . PHE A 1 79 ? 2.342 1.514 13.999 1.00 95.88 79 PHE A C 1
ATOM 632 O O . PHE A 1 79 ? 2.129 1.011 15.101 1.00 95.88 79 PHE A O 1
ATOM 639 N N . GLY A 1 80 ? 1.451 1.494 13.009 1.00 96.50 80 GLY A N 1
ATOM 640 C CA . GLY A 1 80 ? 0.197 0.770 13.080 1.00 96.50 80 GLY A CA 1
ATOM 641 C C . GLY A 1 80 ? 0.338 -0.694 12.682 1.00 96.50 80 GLY A C 1
ATOM 642 O O . GLY A 1 80 ? 1.432 -1.256 12.585 1.00 96.50 80 GLY A O 1
ATOM 643 N N . ASP A 1 81 ? -0.805 -1.303 12.402 1.00 98.12 81 ASP A N 1
ATOM 644 C CA . ASP A 1 81 ? -0.877 -2.668 11.915 1.00 98.12 81 ASP A CA 1
ATOM 645 C C . ASP A 1 81 ? -0.398 -2.776 10.460 1.00 98.12 81 ASP A C 1
ATOM 647 O O . ASP A 1 81 ? -0.144 -1.788 9.758 1.00 98.12 81 ASP A O 1
ATOM 651 N N . SER A 1 82 ? -0.253 -4.018 10.003 1.00 97.44 82 SER A N 1
ATOM 652 C CA . SER A 1 82 ? 0.201 -4.354 8.656 1.00 97.44 82 SER A CA 1
ATOM 653 C C . SER A 1 82 ? -0.801 -5.237 7.924 1.00 97.44 82 SER A C 1
ATOM 655 O O . SER A 1 82 ? -1.495 -6.061 8.514 1.00 97.44 82 SER A O 1
ATOM 657 N N . MET A 1 83 ? -0.813 -5.092 6.606 1.00 97.31 83 MET A N 1
ATOM 658 C CA . MET A 1 83 ? -1.565 -5.884 5.652 1.00 97.31 83 MET A CA 1
ATOM 659 C C . MET A 1 83 ? -0.592 -6.646 4.752 1.00 97.31 83 MET A C 1
ATOM 661 O O . MET A 1 83 ? 0.352 -6.075 4.201 1.00 97.31 83 MET A O 1
ATOM 665 N N . LEU A 1 84 ? -0.861 -7.936 4.572 1.00 97.88 84 LEU A N 1
ATOM 666 C CA . LEU A 1 84 ? -0.202 -8.780 3.584 1.00 97.88 84 LEU A CA 1
ATOM 667 C C . LEU A 1 84 ? -1.151 -9.003 2.401 1.00 97.88 84 LEU A C 1
ATOM 669 O O . LEU A 1 84 ? -2.264 -9.487 2.590 1.00 97.88 84 LEU A O 1
ATOM 673 N N . ILE A 1 85 ? -0.694 -8.680 1.192 1.00 97.06 85 ILE A N 1
ATOM 674 C CA . ILE A 1 85 ? -1.408 -8.935 -0.065 1.00 97.06 85 ILE A CA 1
ATOM 675 C C . ILE A 1 85 ? -0.680 -10.056 -0.814 1.00 97.06 85 ILE A C 1
ATOM 677 O O . ILE A 1 85 ?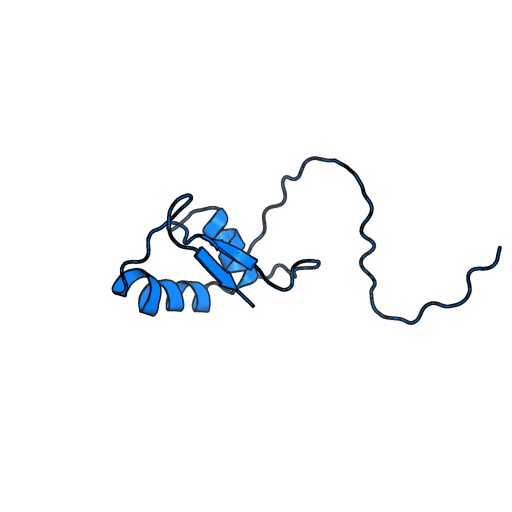 0.522 -9.921 -1.064 1.00 97.06 85 ILE A O 1
ATOM 681 N N . VAL A 1 86 ? -1.395 -11.128 -1.173 1.00 94.56 86 VAL A N 1
ATOM 682 C CA . VAL A 1 86 ? -0.877 -12.340 -1.844 1.00 94.56 86 VAL A CA 1
ATOM 683 C C . VAL A 1 86 ? -1.704 -12.742 -3.053 1.00 94.56 86 VAL A C 1
ATOM 685 O O . VAL A 1 86 ? -2.901 -12.381 -3.091 1.00 94.56 86 VAL A O 1
#

Mean predicted aligned error: 7.27 Å

Foldseek 3Di:
DDDDDDDDDPDDDDDDDDDDDPDQAAAPDDDDPDPKDKDWAEDPPDSVLRNVCNVVPPVVSVVCCVPPCVVVPFAGDDPTDMDMGD

Secondary structure (DSSP, 8-state):
--------S-----------------TT---SS-S-EEEE---TT-HHHHHHHHHH-HHHHHHHIIIIITTTTPPPSTTS-EEEE-